Protein AF-A0A2X3IX64-F1 (afdb_monomer_lite)

Secondary structure (DSSP, 8-state):
--HHHHHHHHHHHTTS-GGG--HHHHHHHHHHHHHHHHT--HHHHHHHHHHHHSTT-HHHHHHHHHHHHHTT-HHHHHHHHHHHHHH---S------

InterPro domains:
  IPR011990 Tetratricopeptide-like helical domain superfamily [G3DSA:1.25.40.10] (1-38)
  IPR011990 Tetratricopeptide-like helical domain superfamily [G3DSA:1.25.40.10] (39-95)
  IPR011990 Tetratricopeptide-like helical domain superfamily [SSF48452] (21-90)

Foldseek 3Di:
DPLVVLVVVVVVLVVDDPVRCDPVSVVSPVVSVVLVVLLDDPVLVVLVVVCVVVVQPLVSLQVNLVSCVVSPVNVSSVVSNVVNVVVCPDVPDPDDD

pLDDT: mean 81.15, std 12.61, range [42.5, 93.44]

Organism: NCBI:txid158822

Structure (mmCIF, N/CA/C/O backbone):
data_AF-A0A2X3IX64-F1
#
_entry.id   AF-A0A2X3IX64-F1
#
loop_
_atom_site.group_PDB
_atom_site.id
_atom_site.type_symbol
_atom_site.label_atom_id
_atom_site.label_alt_id
_atom_site.label_comp_id
_atom_site.label_asym_id
_atom_site.label_entity_id
_atom_site.label_seq_id
_atom_site.pdbx_PDB_ins_code
_atom_site.Cartn_x
_atom_site.Cartn_y
_atom_site.Cartn_z
_atom_site.occupancy
_atom_site.B_iso_or_equiv
_atom_site.auth_seq_id
_atom_site.auth_comp_id
_atom_site.auth_asym_id
_atom_site.auth_atom_id
_atom_site.pdbx_PDB_model_num
ATOM 1 N N . MET A 1 1 ? -5.194 -10.096 2.178 1.00 54.56 1 MET A N 1
ATOM 2 C CA . MET A 1 1 ? -6.611 -9.671 2.248 1.00 54.56 1 MET A CA 1
ATOM 3 C C . MET A 1 1 ? -6.944 -8.657 3.374 1.00 54.56 1 MET A C 1
ATOM 5 O O . MET A 1 1 ? -8.135 -8.456 3.577 1.00 54.56 1 MET A O 1
ATOM 9 N N . PRO A 1 2 ? -6.006 -7.987 4.097 1.00 57.59 2 PRO A N 1
ATOM 10 C CA . PRO A 1 2 ? -6.397 -6.940 5.053 1.00 57.59 2 PRO A CA 1
ATOM 11 C C . PRO A 1 2 ? -6.429 -5.514 4.475 1.00 57.59 2 PRO A C 1
ATOM 13 O O . PRO A 1 2 ? -7.309 -4.766 4.874 1.00 57.59 2 PRO A O 1
ATOM 16 N N . LEU A 1 3 ? -5.549 -5.126 3.534 1.00 57.38 3 LEU A N 1
ATOM 17 C CA . LEU A 1 3 ? -5.432 -3.701 3.185 1.00 57.38 3 LEU A CA 1
ATOM 18 C C . LEU A 1 3 ? -6.580 -3.144 2.335 1.00 57.38 3 LEU A C 1
ATOM 20 O O . LEU A 1 3 ? -7.045 -2.048 2.618 1.00 57.38 3 LEU A O 1
ATOM 24 N N . ASN A 1 4 ? -7.095 -3.929 1.383 1.00 57.41 4 ASN A N 1
ATOM 25 C CA . ASN A 1 4 ? -8.290 -3.558 0.614 1.00 57.41 4 ASN A CA 1
ATOM 26 C C . ASN A 1 4 ? -9.476 -3.242 1.558 1.00 57.41 4 ASN A C 1
ATOM 28 O O . ASN A 1 4 ? -10.137 -2.214 1.457 1.00 57.41 4 ASN A O 1
ATOM 32 N N . ARG A 1 5 ? -9.648 -4.047 2.617 1.00 64.12 5 ARG A N 1
ATOM 33 C CA . ARG A 1 5 ? -10.688 -3.786 3.623 1.00 64.12 5 ARG A CA 1
ATOM 34 C C . ARG A 1 5 ? -10.478 -2.479 4.385 1.00 64.12 5 ARG A C 1
ATOM 36 O O . ARG A 1 5 ? -11.460 -1.920 4.855 1.00 64.12 5 ARG A O 1
ATOM 43 N N . SER A 1 6 ? -9.240 -2.011 4.537 1.00 71.88 6 SER A N 1
ATOM 44 C CA . SER A 1 6 ? -8.938 -0.750 5.220 1.00 71.88 6 SER A CA 1
ATOM 45 C C . SER A 1 6 ? -9.344 0.465 4.384 1.00 71.88 6 SER A C 1
ATOM 47 O O . SER A 1 6 ? -9.839 1.438 4.944 1.00 71.88 6 SER A O 1
ATOM 49 N N . GLU A 1 7 ? -9.162 0.415 3.062 1.00 71.62 7 GLU A N 1
ATOM 50 C CA . GLU A 1 7 ? -9.564 1.496 2.150 1.00 71.62 7 GLU A CA 1
ATOM 51 C C . GLU A 1 7 ? -11.087 1.566 1.997 1.00 71.62 7 GLU A C 1
ATOM 53 O O . GLU A 1 7 ? -11.673 2.639 2.159 1.00 71.62 7 GLU A O 1
ATOM 58 N N . ASP A 1 8 ? -11.738 0.414 1.814 1.00 76.94 8 ASP A N 1
ATOM 59 C CA . ASP A 1 8 ? -13.200 0.310 1.805 1.00 76.94 8 ASP A CA 1
ATOM 60 C C . ASP A 1 8 ? -13.809 0.780 3.135 1.00 76.94 8 ASP A C 1
ATOM 62 O O . ASP A 1 8 ? -14.787 1.533 3.158 1.00 76.94 8 ASP A O 1
ATOM 66 N N . ALA A 1 9 ? -13.219 0.375 4.267 1.00 77.56 9 ALA A N 1
ATOM 67 C CA . ALA A 1 9 ? -13.680 0.797 5.586 1.00 77.56 9 ALA A CA 1
ATOM 68 C C . ALA A 1 9 ? -13.534 2.310 5.785 1.00 77.56 9 ALA A C 1
ATOM 70 O O . ALA A 1 9 ? -14.438 2.934 6.337 1.00 77.56 9 ALA A O 1
ATOM 71 N N . GLU A 1 10 ? -12.447 2.923 5.311 1.00 81.38 10 GLU A N 1
ATOM 72 C CA . GLU A 1 10 ? -12.274 4.374 5.390 1.00 81.38 10 GLU A CA 1
ATOM 73 C C . GLU A 1 10 ? -13.308 5.117 4.535 1.00 81.38 10 GLU A C 1
ATOM 75 O O . GLU A 1 10 ? -13.865 6.123 4.977 1.00 81.38 10 GLU A O 1
ATOM 80 N N . ALA A 1 11 ? -13.600 4.617 3.330 1.00 82.69 11 ALA A N 1
ATOM 81 C CA . ALA A 1 11 ? -14.613 5.194 2.453 1.00 82.69 11 ALA A CA 1
ATOM 82 C C . ALA A 1 11 ? -16.007 5.154 3.096 1.00 82.69 11 ALA A C 1
ATOM 84 O O . ALA A 1 11 ? -16.718 6.159 3.072 1.00 82.69 11 ALA A O 1
ATOM 85 N N . VAL A 1 12 ? -16.371 4.035 3.732 1.00 84.19 12 VAL A N 1
ATOM 86 C CA . VAL A 1 12 ? -17.626 3.903 4.489 1.00 84.19 12 VAL A CA 1
ATOM 87 C C . VAL A 1 12 ? -17.643 4.848 5.690 1.00 84.19 12 VAL A C 1
ATOM 89 O O . VAL A 1 12 ? -18.625 5.560 5.888 1.00 84.19 12 VAL A O 1
ATOM 92 N N . LEU A 1 13 ? -16.561 4.912 6.468 1.00 83.50 13 LEU A N 1
ATOM 93 C CA . LEU A 1 13 ? -16.474 5.792 7.635 1.00 83.50 13 LEU A CA 1
ATOM 94 C C . LEU A 1 13 ? -16.625 7.267 7.243 1.00 83.50 13 LEU A C 1
ATOM 96 O O . LEU A 1 13 ? -17.386 7.984 7.882 1.00 83.50 13 LEU A O 1
ATOM 100 N N . LYS A 1 14 ? -16.022 7.715 6.139 1.00 84.38 14 LYS A N 1
ATOM 101 C CA . LYS A 1 14 ? -16.159 9.099 5.645 1.00 84.38 14 LYS A CA 1
ATOM 102 C C . LYS A 1 14 ? -17.597 9.515 5.315 1.00 84.38 14 LYS A C 1
ATOM 104 O O . LYS A 1 14 ? -17.862 10.710 5.218 1.00 84.38 14 LYS A O 1
ATOM 109 N N . THR A 1 15 ? -18.523 8.566 5.153 1.00 88.12 15 THR A N 1
ATOM 110 C CA . THR A 1 15 ? -19.954 8.865 4.960 1.00 88.12 15 THR A CA 1
ATOM 111 C C . THR A 1 15 ? -20.688 9.201 6.260 1.00 88.12 15 THR A C 1
ATOM 113 O O . THR A 1 15 ? -21.808 9.710 6.211 1.00 88.12 15 THR A O 1
ATOM 116 N N . ILE A 1 16 ? -20.069 8.949 7.420 1.00 85.69 16 ILE A N 1
ATOM 117 C CA . ILE A 1 16 ? -20.656 9.219 8.732 1.00 85.69 16 ILE A CA 1
ATOM 118 C C . ILE A 1 16 ? -20.656 10.737 8.990 1.00 85.69 16 ILE A C 1
ATOM 120 O O . ILE A 1 16 ? -19.594 11.373 8.926 1.00 85.69 16 ILE A O 1
ATOM 124 N N . PRO A 1 17 ? -21.824 11.338 9.295 1.00 88.31 17 PRO A N 1
ATOM 125 C CA . PRO A 1 17 ? -21.932 12.760 9.606 1.00 88.31 17 PRO A CA 1
ATOM 126 C C . PRO A 1 17 ? -21.008 13.171 10.755 1.00 88.31 17 PRO A C 1
ATOM 128 O O . PRO A 1 17 ? -20.824 12.419 11.704 1.00 88.31 17 PRO A O 1
ATOM 131 N N . LEU A 1 18 ? -20.476 14.398 10.721 1.00 82.31 18 LEU A N 1
ATOM 132 C CA . LEU A 1 18 ? -19.528 14.889 11.734 1.00 82.31 18 LEU A CA 1
ATOM 133 C C . LEU A 1 18 ? -20.059 14.773 13.176 1.00 82.31 18 LEU A C 1
ATOM 135 O O . LEU A 1 18 ? -19.300 14.482 14.093 1.00 82.31 18 LEU A O 1
ATOM 139 N N . GLN A 1 19 ? -21.365 14.966 13.367 1.00 87.00 19 GLN A N 1
ATOM 140 C CA . GLN A 1 19 ? -22.045 14.824 14.662 1.00 87.00 19 GLN A CA 1
ATOM 141 C C . GLN A 1 19 ? -22.024 13.387 15.220 1.00 87.00 19 GLN A C 1
ATOM 143 O O . GLN A 1 19 ? -22.156 13.207 16.426 1.00 87.00 19 GLN A O 1
ATOM 148 N N . ASP A 1 20 ? -21.830 12.393 14.349 1.00 82.94 20 ASP A N 1
ATOM 149 C CA . ASP A 1 20 ? -21.819 10.961 14.657 1.00 82.94 20 ASP A CA 1
ATOM 150 C C . ASP A 1 20 ? -20.384 10.380 14.664 1.00 82.94 20 ASP A C 1
ATOM 152 O O . ASP A 1 20 ? -20.194 9.177 14.850 1.00 82.94 20 ASP A O 1
ATOM 156 N N . GLN A 1 21 ? -19.351 11.220 14.488 1.00 87.19 21 GLN A N 1
ATOM 157 C CA . GLN A 1 21 ? -17.933 10.834 14.578 1.00 87.19 21 GLN A CA 1
ATOM 158 C C . GLN A 1 21 ? -17.473 10.721 16.040 1.00 87.19 21 GLN A C 1
ATOM 160 O O . GLN A 1 21 ? -16.636 11.483 16.527 1.00 87.19 21 GLN A O 1
ATOM 165 N N . ASP A 1 22 ? -18.055 9.759 16.750 1.00 88.75 22 ASP A N 1
ATOM 166 C CA . ASP A 1 22 ? -17.815 9.499 18.167 1.00 88.75 22 ASP A CA 1
ATOM 167 C C . ASP A 1 22 ? -16.466 8.794 18.457 1.00 88.75 22 ASP A C 1
ATOM 169 O O . ASP A 1 22 ? -15.606 8.593 17.595 1.00 88.75 22 ASP A O 1
ATOM 173 N N . THR A 1 23 ? -16.254 8.383 19.711 1.00 87.81 23 THR A N 1
ATOM 174 C CA . THR A 1 23 ? -15.044 7.655 20.127 1.00 87.81 23 THR A CA 1
ATOM 175 C C . THR A 1 23 ? -14.826 6.351 19.349 1.00 87.81 23 THR A C 1
ATOM 177 O O . THR A 1 23 ? -13.681 5.957 19.127 1.00 87.81 23 THR A O 1
ATOM 180 N N . ARG A 1 24 ? -15.893 5.670 18.912 1.00 85.81 24 ARG A N 1
ATOM 181 C CA . ARG A 1 24 ? -15.787 4.429 18.132 1.00 85.81 24 ARG A CA 1
ATOM 182 C C . ARG A 1 24 ? -15.358 4.724 16.703 1.00 85.81 24 ARG A C 1
ATOM 184 O O . ARG A 1 24 ? -14.533 3.986 16.173 1.00 85.81 24 ARG A O 1
ATOM 191 N N . TYR A 1 25 ? -15.870 5.801 16.109 1.00 89.69 25 TYR A N 1
ATOM 192 C CA . TYR A 1 25 ? -15.398 6.291 14.815 1.00 89.69 25 TYR A CA 1
ATOM 193 C C . TYR A 1 25 ? -13.890 6.563 14.843 1.00 89.69 25 TYR A C 1
ATOM 195 O O . TYR A 1 25 ? -13.147 6.020 14.027 1.00 89.69 25 TYR A O 1
ATOM 203 N N . GLN A 1 26 ? -13.426 7.333 15.833 1.00 87.00 26 GLN A N 1
ATOM 204 C CA . GLN A 1 26 ? -12.006 7.671 15.979 1.00 87.00 26 GLN A CA 1
ATOM 205 C C . GLN A 1 26 ? -11.136 6.422 16.180 1.00 87.00 26 GLN A C 1
ATOM 207 O O . GLN A 1 26 ? -10.095 6.288 15.544 1.00 87.00 26 GLN A O 1
ATOM 212 N N . ALA A 1 27 ? -11.590 5.462 16.992 1.00 89.06 27 ALA A N 1
ATOM 213 C CA . ALA A 1 27 ? -10.878 4.200 17.188 1.00 89.06 27 ALA A CA 1
ATOM 214 C C . ALA A 1 27 ? -10.734 3.387 15.885 1.00 89.06 27 ALA A C 1
ATOM 216 O O . ALA A 1 27 ? -9.682 2.792 15.645 1.00 89.06 27 ALA A O 1
ATOM 217 N N . LEU A 1 28 ? -11.768 3.372 15.035 1.00 88.00 28 LEU A N 1
ATOM 218 C CA . LEU A 1 28 ? -11.727 2.695 13.737 1.00 88.00 28 LEU A CA 1
ATOM 219 C C . LEU A 1 28 ? -10.783 3.399 12.758 1.00 88.00 28 LEU A C 1
ATOM 221 O O . LEU A 1 28 ? -9.993 2.726 12.098 1.00 88.00 28 LEU A O 1
ATOM 225 N N . ILE A 1 29 ? -10.810 4.735 12.708 1.00 86.81 29 ILE A N 1
ATOM 226 C CA . ILE A 1 29 ? -9.875 5.522 11.894 1.00 86.81 29 ILE A CA 1
ATOM 227 C C . ILE A 1 29 ? -8.428 5.263 12.322 1.00 86.81 29 ILE A C 1
ATOM 229 O O . ILE A 1 29 ? -7.614 4.901 11.478 1.00 86.81 29 ILE A O 1
ATOM 233 N N . SER A 1 30 ? -8.108 5.333 13.618 1.00 87.94 30 SER A N 1
ATOM 234 C CA . SER A 1 30 ? -6.746 5.054 14.094 1.00 87.94 30 SER A CA 1
ATOM 235 C C . SER A 1 30 ? -6.288 3.632 13.761 1.00 87.94 30 SER A C 1
ATOM 237 O O . SER A 1 30 ? -5.125 3.410 13.435 1.00 87.94 30 SER A O 1
ATOM 239 N N . GLN A 1 31 ? -7.188 2.646 13.806 1.00 84.50 31 GLN A N 1
ATOM 240 C CA . GLN A 1 31 ? -6.851 1.272 13.435 1.00 84.50 31 GLN A CA 1
ATOM 241 C C . GLN A 1 31 ? -6.577 1.126 11.931 1.00 84.50 31 GLN A C 1
ATOM 243 O O . GLN A 1 31 ? -5.648 0.416 11.548 1.00 84.50 31 GLN A O 1
ATOM 248 N N . ILE A 1 32 ? -7.335 1.828 11.086 1.00 83.62 32 ILE A N 1
ATOM 249 C CA . ILE A 1 32 ? -7.083 1.909 9.641 1.00 83.62 32 ILE A CA 1
ATOM 250 C C . ILE A 1 32 ? -5.734 2.579 9.366 1.00 83.62 32 ILE A C 1
ATOM 252 O O . ILE A 1 32 ? -4.953 2.059 8.570 1.00 83.62 32 ILE A O 1
ATOM 256 N N . GLU A 1 33 ? -5.426 3.688 10.038 1.00 82.88 33 GLU A N 1
ATOM 257 C CA . GLU A 1 33 ? -4.145 4.385 9.889 1.00 82.88 33 GLU A CA 1
ATOM 258 C C . GLU A 1 33 ? -2.962 3.501 10.285 1.00 82.88 33 GLU A C 1
ATOM 260 O O . GLU A 1 33 ? -1.987 3.426 9.541 1.00 82.88 33 GLU A O 1
ATOM 265 N N . LEU A 1 34 ? -3.063 2.762 11.394 1.00 83.69 34 LEU A N 1
ATOM 266 C CA . LEU A 1 34 ? -2.030 1.810 11.811 1.00 83.69 34 LEU A CA 1
ATOM 267 C C . LEU A 1 34 ? -1.818 0.701 10.775 1.00 83.69 34 LEU A C 1
ATOM 269 O O . LEU A 1 34 ? -0.678 0.343 10.481 1.00 83.69 34 LEU A O 1
ATOM 273 N N . LEU A 1 35 ? -2.899 0.174 10.192 1.00 80.25 35 LEU A N 1
ATOM 274 C CA . LEU A 1 35 ? -2.812 -0.827 9.126 1.00 80.25 35 LEU A CA 1
ATOM 275 C C . LEU A 1 35 ? -2.131 -0.262 7.875 1.00 80.25 35 LEU A C 1
ATOM 277 O O . LEU A 1 35 ? -1.337 -0.962 7.251 1.00 80.25 35 LEU A O 1
ATOM 281 N N . LYS A 1 36 ? -2.404 0.998 7.524 1.00 77.81 36 LYS A N 1
ATOM 282 C CA . LYS A 1 36 ? -1.757 1.678 6.395 1.00 77.81 36 LYS A CA 1
ATOM 283 C C . LYS A 1 36 ? -0.282 1.955 6.658 1.00 77.81 36 LYS A C 1
ATOM 285 O O . LYS A 1 36 ? 0.539 1.650 5.803 1.00 77.81 36 LYS A O 1
ATOM 290 N N . GLN A 1 37 ? 0.063 2.457 7.842 1.00 78.50 37 GLN A N 1
ATOM 291 C CA . GLN A 1 37 ? 1.450 2.705 8.243 1.00 78.50 37 GLN A CA 1
ATOM 292 C C . GLN A 1 37 ? 2.272 1.416 8.264 1.00 78.50 37 GLN A C 1
ATOM 294 O O . GLN A 1 37 ? 3.399 1.397 7.782 1.00 78.50 37 GLN A O 1
ATOM 299 N N . ALA A 1 38 ? 1.696 0.314 8.753 1.00 78.69 38 ALA A N 1
ATOM 300 C CA . ALA A 1 38 ? 2.349 -0.993 8.720 1.00 78.69 38 ALA A CA 1
ATOM 301 C C . ALA A 1 38 ? 2.616 -1.494 7.288 1.00 78.69 38 ALA A C 1
ATOM 303 O O . ALA A 1 38 ? 3.478 -2.349 7.092 1.00 78.69 38 ALA A O 1
ATOM 304 N N . ALA A 1 39 ? 1.886 -0.968 6.301 1.00 77.69 39 ALA A N 1
ATOM 305 C CA . ALA A 1 39 ? 2.033 -1.314 4.896 1.00 77.69 39 ALA A CA 1
ATOM 306 C C . ALA A 1 39 ? 2.823 -0.296 4.061 1.00 77.69 39 ALA A C 1
ATOM 308 O O . ALA A 1 39 ? 3.021 -0.518 2.863 1.00 77.69 39 ALA A O 1
ATOM 309 N N . ASP A 1 40 ? 3.291 0.790 4.675 1.00 81.69 40 ASP A N 1
ATOM 310 C CA . ASP A 1 40 ? 4.085 1.833 4.030 1.00 81.69 40 ASP A CA 1
ATOM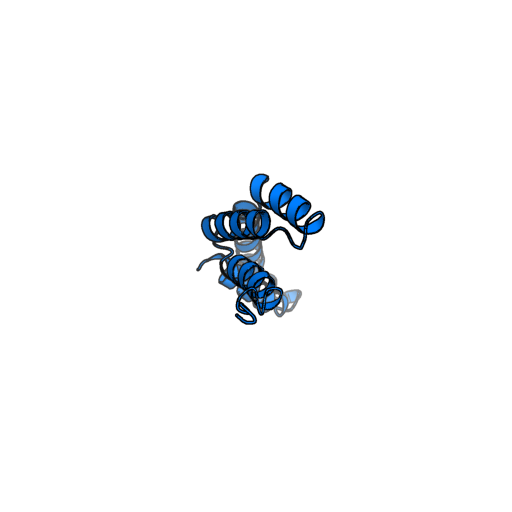 311 C C . ASP A 1 40 ? 5.546 1.737 4.486 1.00 81.69 40 ASP A C 1
ATOM 313 O O . ASP A 1 40 ? 6.051 2.530 5.282 1.00 81.69 40 ASP A O 1
ATOM 317 N N . THR A 1 41 ? 6.217 0.675 4.036 1.00 88.19 41 THR A N 1
ATOM 318 C CA . THR A 1 41 ? 7.616 0.417 4.385 1.00 88.19 41 THR A CA 1
ATOM 319 C C . THR A 1 41 ? 8.564 1.257 3.517 1.00 88.19 41 THR A C 1
ATOM 321 O O . THR A 1 41 ? 8.258 1.535 2.350 1.00 88.19 41 THR A O 1
ATOM 324 N N . PRO A 1 42 ? 9.746 1.650 4.029 1.00 89.25 42 PRO A N 1
ATOM 325 C CA . PRO A 1 42 ? 10.705 2.452 3.266 1.00 89.25 42 PRO A CA 1
ATOM 326 C C . PRO A 1 42 ? 11.162 1.764 1.970 1.00 89.25 42 PRO A C 1
ATOM 328 O O . PRO A 1 42 ? 11.428 2.434 0.972 1.00 89.25 42 PRO A O 1
ATOM 331 N N . GLU A 1 43 ? 11.204 0.432 1.939 1.00 90.69 43 GLU A N 1
ATOM 332 C CA . GLU A 1 43 ? 11.519 -0.348 0.741 1.00 90.69 43 GLU A CA 1
ATOM 333 C C . GLU A 1 43 ? 10.455 -0.174 -0.352 1.00 90.69 43 GLU A C 1
ATOM 335 O O . GLU A 1 43 ? 10.798 -0.029 -1.528 1.00 90.69 43 GLU A O 1
ATOM 340 N N . ILE A 1 44 ? 9.168 -0.153 0.020 1.00 90.88 44 ILE A N 1
ATOM 341 C CA . ILE A 1 44 ? 8.063 0.083 -0.918 1.00 90.88 44 ILE A CA 1
ATOM 342 C C . ILE A 1 44 ? 8.162 1.494 -1.493 1.00 90.88 44 ILE A C 1
ATOM 344 O O . ILE A 1 44 ? 8.083 1.651 -2.711 1.00 90.88 44 ILE A O 1
ATOM 348 N N . GLN A 1 45 ? 8.404 2.501 -0.651 1.00 89.88 45 GLN A N 1
ATOM 349 C CA . GLN A 1 45 ? 8.542 3.893 -1.091 1.00 89.88 45 GLN A CA 1
ATOM 350 C C . GLN A 1 45 ? 9.706 4.068 -2.077 1.00 89.88 45 GLN A C 1
ATOM 352 O O . GLN A 1 45 ? 9.560 4.705 -3.124 1.00 89.88 45 GLN A O 1
ATOM 357 N N . GLN A 1 46 ? 10.857 3.450 -1.795 1.00 93.31 46 GLN A N 1
ATOM 358 C CA . GLN A 1 46 ? 12.005 3.478 -2.703 1.00 93.31 46 GLN A CA 1
ATOM 359 C C . GLN A 1 46 ? 11.698 2.800 -4.042 1.00 93.31 46 GLN A C 1
ATOM 361 O O . GLN A 1 46 ? 12.006 3.358 -5.097 1.00 93.31 46 GLN A O 1
ATOM 366 N N . LEU A 1 47 ? 11.073 1.621 -4.020 1.00 93.12 47 LEU A N 1
ATOM 367 C CA . LEU A 1 47 ? 10.696 0.904 -5.238 1.00 93.12 47 LEU A CA 1
ATOM 368 C C . 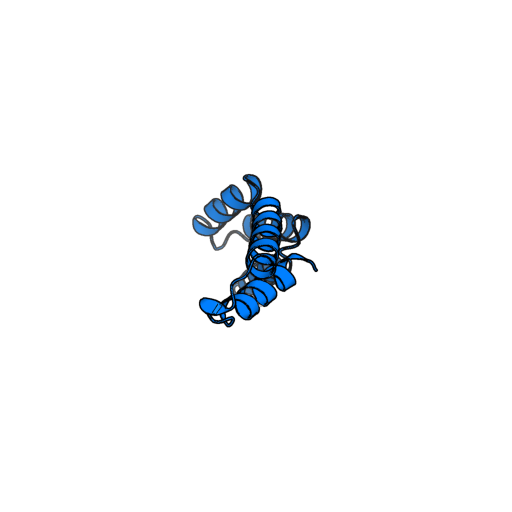LEU A 1 47 ? 9.645 1.666 -6.053 1.00 93.12 47 LEU A C 1
ATOM 370 O O . LEU A 1 47 ? 9.752 1.707 -7.276 1.00 93.12 47 LEU A O 1
ATOM 374 N N . GLN A 1 48 ? 8.676 2.321 -5.410 1.00 91.12 48 GLN A N 1
ATOM 375 C CA . GLN A 1 48 ? 7.716 3.198 -6.087 1.00 91.12 48 GLN A CA 1
ATOM 376 C C . GLN A 1 48 ? 8.420 4.341 -6.817 1.00 91.12 48 GLN A C 1
ATOM 378 O O . GLN A 1 48 ? 8.121 4.587 -7.985 1.00 91.12 48 GLN A O 1
ATOM 383 N N . GLN A 1 49 ? 9.395 4.994 -6.181 1.00 93.44 49 GLN A N 1
ATOM 384 C CA . GLN A 1 49 ? 10.161 6.062 -6.823 1.00 93.44 49 GLN A CA 1
ATOM 385 C C . GLN A 1 49 ? 10.977 5.547 -8.018 1.00 93.44 49 GLN A C 1
ATOM 387 O O . GLN A 1 49 ? 11.026 6.193 -9.064 1.00 93.44 49 GLN A O 1
ATOM 392 N N . GLN A 1 50 ? 11.593 4.369 -7.889 1.00 93.12 50 GLN A N 1
ATOM 393 C CA . GLN A 1 50 ? 12.343 3.743 -8.980 1.00 93.12 50 GLN A CA 1
ATOM 394 C C . GLN A 1 50 ? 11.428 3.357 -10.147 1.00 93.12 50 GLN A C 1
ATOM 396 O O . GLN A 1 50 ? 11.762 3.637 -11.292 1.00 93.12 50 GLN A O 1
ATOM 401 N N . VAL A 1 51 ? 10.251 2.785 -9.875 1.00 90.69 51 VAL A N 1
ATOM 402 C CA . VAL A 1 51 ? 9.249 2.461 -10.905 1.00 90.69 51 VAL A CA 1
ATOM 403 C C . VAL A 1 51 ? 8.709 3.725 -11.577 1.00 90.69 51 VAL A C 1
ATOM 405 O O . VAL A 1 51 ? 8.479 3.711 -12.781 1.00 90.69 51 VAL A O 1
ATOM 408 N N . GLN A 1 52 ? 8.547 4.835 -10.851 1.00 89.31 52 GLN A N 1
ATOM 409 C CA . GLN A 1 52 ? 8.168 6.118 -11.457 1.00 89.31 52 GLN A CA 1
ATOM 410 C C . GLN A 1 52 ? 9.247 6.657 -12.404 1.00 89.31 52 GLN A C 1
ATOM 412 O O . GLN A 1 52 ? 8.917 7.200 -13.458 1.00 89.31 52 GLN A O 1
ATOM 417 N N . ASN A 1 53 ? 10.523 6.488 -12.051 1.00 92.19 53 ASN A N 1
ATOM 418 C CA . ASN A 1 53 ? 11.647 6.901 -12.892 1.00 92.19 53 ASN A CA 1
ATOM 419 C C . ASN A 1 53 ? 11.859 5.951 -14.085 1.00 92.19 53 ASN A C 1
ATOM 421 O O . ASN A 1 53 ? 12.263 6.387 -15.161 1.00 92.19 53 ASN A O 1
ATOM 425 N N . GLU A 1 54 ? 11.562 4.661 -13.912 1.00 90.19 54 GLU A N 1
ATOM 426 C CA . GLU A 1 54 ? 11.718 3.610 -14.919 1.00 90.19 54 GLU A CA 1
ATOM 427 C C . GLU A 1 54 ? 10.407 2.820 -15.143 1.00 90.19 54 GLU A C 1
ATOM 429 O O . GLU A 1 54 ? 10.340 1.611 -14.891 1.00 90.19 54 GLU A O 1
ATOM 434 N N . PRO A 1 55 ? 9.353 3.459 -15.686 1.00 84.31 55 PRO A N 1
ATOM 435 C CA . PRO A 1 55 ? 8.001 2.891 -15.758 1.00 84.31 55 PRO A CA 1
ATOM 436 C C . PRO A 1 55 ? 7.835 1.744 -16.764 1.00 84.31 55 PRO A C 1
ATOM 438 O O . PRO A 1 55 ? 6.748 1.179 -16.888 1.00 84.31 55 PRO A O 1
ATOM 441 N N . ASP A 1 56 ? 8.887 1.390 -17.504 1.00 85.12 56 ASP A N 1
ATOM 442 C CA . ASP A 1 56 ? 8.908 0.249 -18.427 1.00 8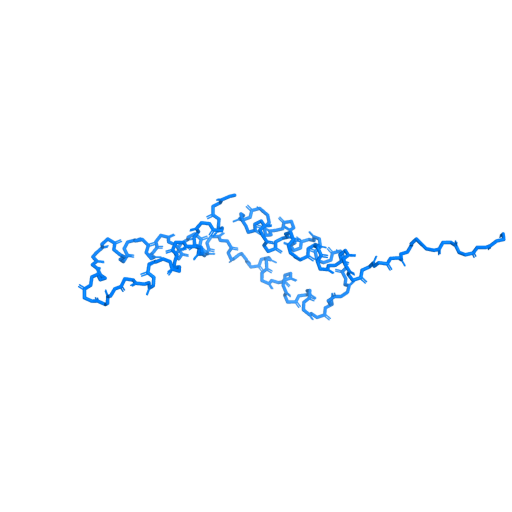5.12 56 ASP A CA 1
ATOM 443 C C . ASP A 1 56 ? 9.788 -0.908 -17.914 1.00 85.12 56 ASP A C 1
ATOM 445 O O . ASP A 1 56 ? 9.846 -1.987 -18.524 1.00 85.12 56 ASP A O 1
ATOM 449 N N . ASN A 1 57 ? 10.437 -0.727 -16.758 1.00 88.88 57 ASN A N 1
ATOM 450 C CA . ASN A 1 57 ? 11.262 -1.741 -16.123 1.00 88.88 57 ASN A CA 1
ATOM 451 C C . ASN A 1 57 ? 10.386 -2.770 -15.390 1.00 88.88 57 ASN A C 1
ATOM 453 O O . ASN A 1 57 ? 10.045 -2.646 -14.214 1.00 88.88 57 ASN A O 1
ATOM 457 N N . ALA A 1 58 ? 10.037 -3.838 -16.110 1.00 87.44 58 ALA A N 1
ATOM 458 C CA . ALA A 1 58 ? 9.213 -4.929 -15.588 1.00 87.44 58 ALA A CA 1
ATOM 459 C C . ALA A 1 58 ? 9.820 -5.623 -14.351 1.00 87.44 58 ALA A C 1
ATOM 461 O O . ALA A 1 58 ? 9.084 -6.225 -13.568 1.00 87.44 58 ALA A O 1
ATOM 462 N N . GLN A 1 59 ? 11.142 -5.554 -14.164 1.00 90.00 59 GLN A N 1
ATOM 463 C CA . GLN A 1 59 ? 11.813 -6.144 -13.007 1.00 90.00 59 GLN A CA 1
ATOM 464 C C . GLN A 1 59 ? 11.544 -5.321 -11.741 1.00 90.00 59 GLN A C 1
ATOM 466 O O . GLN A 1 59 ? 11.160 -5.901 -10.727 1.00 90.00 59 GLN A O 1
ATOM 471 N N . LEU A 1 60 ? 11.657 -3.990 -11.819 1.00 92.75 60 LEU A N 1
ATOM 472 C CA . LEU A 1 60 ? 11.305 -3.085 -10.718 1.00 92.75 60 LEU A CA 1
ATOM 473 C C . LEU A 1 60 ? 9.820 -3.186 -10.361 1.00 92.75 60 LEU A C 1
ATOM 475 O O . LEU A 1 60 ? 9.473 -3.306 -9.189 1.00 92.75 60 LEU A O 1
ATOM 479 N N . ALA A 1 61 ? 8.948 -3.252 -11.367 1.00 90.62 61 ALA A N 1
ATOM 480 C CA . ALA A 1 61 ? 7.518 -3.444 -11.150 1.00 90.62 61 ALA A CA 1
ATOM 481 C C . ALA A 1 61 ? 7.196 -4.773 -10.446 1.00 90.62 61 ALA A C 1
ATOM 483 O O . ALA A 1 61 ? 6.357 -4.817 -9.550 1.00 90.62 61 ALA A O 1
ATOM 484 N N . SER A 1 62 ? 7.895 -5.854 -10.805 1.00 91.75 62 SER A N 1
ATOM 485 C CA . SER A 1 62 ? 7.721 -7.160 -10.154 1.00 91.75 62 SER A CA 1
ATOM 486 C C . SER A 1 62 ? 8.215 -7.154 -8.705 1.00 91.75 62 SER A C 1
ATOM 488 O O . SER A 1 62 ? 7.585 -7.756 -7.839 1.00 91.75 62 SER A O 1
ATOM 490 N N . GLN A 1 63 ? 9.322 -6.458 -8.426 1.00 93.44 63 GLN A N 1
ATOM 491 C CA . GLN A 1 63 ? 9.841 -6.291 -7.066 1.00 93.44 63 GLN A CA 1
ATOM 492 C C . GLN A 1 63 ? 8.887 -5.468 -6.201 1.00 93.44 63 GLN A C 1
ATOM 494 O O . GLN A 1 63 ? 8.579 -5.872 -5.083 1.00 93.44 63 GLN A O 1
ATOM 499 N N . LEU A 1 64 ? 8.367 -4.361 -6.734 1.00 92.94 64 LEU A N 1
ATOM 500 C CA . LEU A 1 64 ? 7.372 -3.545 -6.049 1.00 92.94 64 LEU A CA 1
ATOM 501 C C . LEU A 1 64 ? 6.097 -4.350 -5.765 1.00 92.94 64 LEU A C 1
ATOM 503 O O . LEU A 1 64 ? 5.630 -4.367 -4.632 1.00 92.94 64 LEU A O 1
ATOM 507 N N . ALA A 1 65 ? 5.580 -5.087 -6.751 1.00 91.88 65 ALA A N 1
ATOM 508 C CA . ALA A 1 65 ? 4.413 -5.948 -6.568 1.00 91.88 65 ALA A CA 1
ATOM 509 C C . ALA A 1 65 ? 4.628 -7.016 -5.480 1.00 91.88 65 ALA A C 1
ATOM 511 O O . ALA A 1 65 ? 3.721 -7.291 -4.695 1.00 91.88 65 ALA A O 1
ATOM 512 N N . LEU A 1 66 ? 5.831 -7.593 -5.391 1.00 91.94 66 LEU A N 1
ATOM 513 C CA . LEU A 1 66 ? 6.174 -8.538 -4.329 1.00 91.94 66 LEU A CA 1
ATOM 514 C C . LEU A 1 66 ? 6.135 -7.877 -2.945 1.00 91.94 66 LEU A C 1
ATOM 516 O O . LEU A 1 66 ? 5.559 -8.448 -2.022 1.00 91.94 66 LEU A O 1
ATOM 520 N N . GLN A 1 67 ? 6.719 -6.687 -2.800 1.00 91.19 67 GLN A N 1
ATOM 521 C CA . GLN A 1 67 ? 6.716 -5.965 -1.524 1.00 91.19 67 GLN A CA 1
ATOM 522 C C . GLN A 1 67 ? 5.301 -5.543 -1.118 1.00 91.19 67 GLN A C 1
ATOM 524 O O . GLN A 1 67 ? 4.883 -5.784 0.012 1.00 91.19 67 GLN A O 1
ATOM 529 N N . LEU A 1 68 ? 4.515 -5.030 -2.069 1.00 89.88 68 LEU A N 1
ATOM 530 C CA . LEU A 1 68 ? 3.099 -4.717 -1.879 1.00 89.88 68 LEU A CA 1
ATOM 531 C C . LEU A 1 68 ? 2.308 -5.952 -1.409 1.00 89.88 68 LEU A C 1
ATOM 533 O O . LEU A 1 68 ? 1.513 -5.866 -0.475 1.00 89.88 68 LEU A O 1
ATOM 537 N N . HIS A 1 69 ? 2.565 -7.132 -1.980 1.00 88.25 69 HIS A N 1
ATOM 538 C CA . HIS A 1 69 ? 1.932 -8.373 -1.53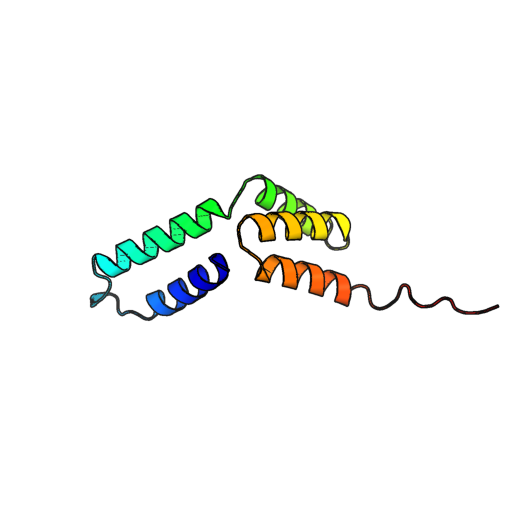2 1.00 88.25 69 HIS A CA 1
ATOM 539 C C . HIS A 1 69 ? 2.286 -8.739 -0.081 1.00 88.25 69 HIS A C 1
ATOM 541 O O . HIS A 1 69 ? 1.397 -9.124 0.683 1.00 88.25 69 HIS A O 1
ATOM 547 N N . GLN A 1 70 ? 3.555 -8.593 0.317 1.00 86.69 70 GLN A N 1
ATOM 548 C CA . GLN A 1 70 ? 4.024 -8.922 1.672 1.00 86.69 70 GLN A CA 1
ATOM 549 C C . GLN A 1 70 ? 3.325 -8.089 2.748 1.00 86.69 70 GLN A C 1
ATOM 551 O O . GLN A 1 70 ? 2.999 -8.608 3.815 1.00 86.69 70 GLN A O 1
ATOM 556 N N . VAL A 1 71 ? 3.021 -6.830 2.439 1.00 86.19 71 VAL A N 1
ATOM 557 C CA . VAL A 1 71 ? 2.283 -5.934 3.336 1.00 86.19 71 VAL A CA 1
ATOM 558 C C . VAL A 1 71 ? 0.759 -5.990 3.157 1.00 86.19 71 VAL A C 1
ATOM 560 O O . VAL A 1 71 ? 0.011 -5.242 3.783 1.00 86.19 71 VAL A O 1
ATOM 563 N N . GLY A 1 72 ? 0.258 -6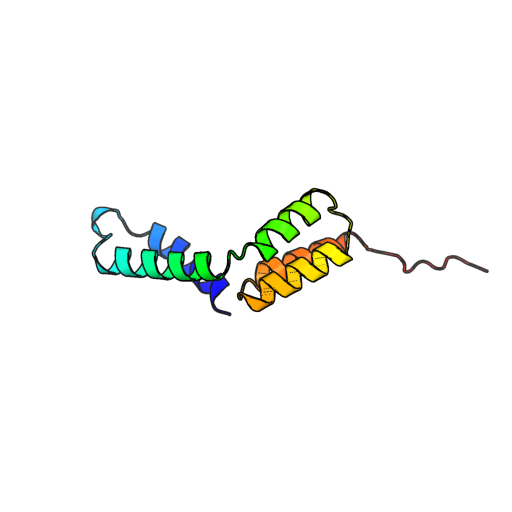.883 2.301 1.00 81.25 72 GLY A N 1
ATOM 564 C CA . GLY A 1 72 ? -1.173 -7.095 2.087 1.00 81.25 72 GLY A CA 1
ATOM 565 C C . GLY A 1 72 ? -1.848 -6.155 1.079 1.00 81.25 72 GLY A C 1
ATOM 566 O O . GLY A 1 72 ? -3.072 -6.252 0.932 1.00 81.25 72 GLY A O 1
ATOM 567 N N . ARG A 1 73 ? -1.083 -5.326 0.353 1.00 83.94 73 ARG A N 1
ATOM 568 C CA . ARG A 1 73 ? -1.488 -4.438 -0.765 1.00 83.94 73 ARG A CA 1
ATOM 569 C C . ARG A 1 73 ? -1.619 -5.206 -2.083 1.00 83.94 73 ARG A C 1
ATOM 571 O O . ARG A 1 73 ? -0.993 -4.903 -3.094 1.00 83.94 73 ARG A O 1
ATOM 578 N N . ASN A 1 74 ? -2.422 -6.265 -2.055 1.00 82.44 74 ASN A N 1
ATOM 579 C CA . ASN A 1 74 ? -2.512 -7.223 -3.159 1.00 82.44 74 ASN A CA 1
ATOM 580 C C . ASN A 1 74 ? -3.105 -6.631 -4.444 1.00 82.44 74 ASN A C 1
ATOM 582 O O . ASN A 1 74 ? -2.722 -7.056 -5.529 1.00 82.44 74 ASN A O 1
ATOM 586 N N . GLU A 1 75 ? -4.046 -5.695 -4.332 1.00 83.12 75 GLU A N 1
ATOM 587 C CA . GLU A 1 75 ? -4.687 -5.080 -5.499 1.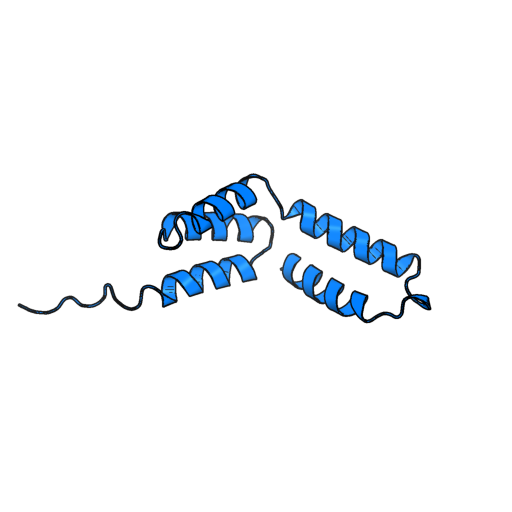00 83.12 75 GLU A CA 1
ATOM 588 C C . GLU A 1 75 ? -3.730 -4.175 -6.251 1.00 83.12 75 GLU A C 1
ATOM 590 O O . GLU A 1 75 ? -3.568 -4.360 -7.451 1.00 83.12 75 GLU A O 1
ATOM 595 N N . GLU A 1 76 ? -3.004 -3.309 -5.547 1.00 84.75 76 GLU A N 1
ATOM 596 C CA . GLU A 1 76 ? -1.958 -2.493 -6.163 1.00 84.75 76 GLU A CA 1
ATOM 597 C C . GLU A 1 76 ? -0.873 -3.358 -6.815 1.00 84.75 76 GLU A C 1
ATOM 599 O O . GLU A 1 76 ? -0.429 -3.071 -7.925 1.00 84.75 76 GLU A O 1
ATOM 604 N N . ALA A 1 77 ? -0.475 -4.460 -6.168 1.00 88.88 77 ALA A N 1
ATOM 605 C CA . ALA A 1 77 ? 0.465 -5.413 -6.752 1.00 88.88 77 ALA A CA 1
ATOM 606 C C . ALA A 1 77 ? -0.066 -6.014 -8.066 1.00 88.88 77 ALA A C 1
ATOM 608 O O . ALA A 1 77 ? 0.655 -6.082 -9.064 1.00 88.88 77 ALA A O 1
ATOM 609 N N . LEU A 1 78 ? -1.328 -6.451 -8.075 1.00 88.31 78 LEU A N 1
ATOM 610 C CA . LEU A 1 78 ? -1.978 -7.037 -9.246 1.00 88.31 78 LEU A CA 1
ATOM 611 C C . LEU A 1 78 ? -2.176 -6.013 -10.364 1.00 88.31 78 LEU A C 1
ATOM 613 O O . LEU A 1 78 ? -1.898 -6.325 -11.520 1.00 88.31 78 LEU A O 1
ATOM 617 N N . GLU A 1 79 ? -2.620 -4.804 -10.037 1.00 88.56 79 GLU A N 1
ATOM 618 C CA . GLU A 1 79 ? -2.834 -3.719 -10.991 1.00 88.56 79 GLU A CA 1
ATOM 619 C C . GLU A 1 79 ? -1.518 -3.274 -11.638 1.00 88.56 79 GLU A C 1
ATOM 621 O O . GLU A 1 79 ? -1.450 -3.110 -12.863 1.00 88.56 79 GLU A O 1
ATOM 626 N N . LEU A 1 80 ? -0.446 -3.168 -10.847 1.00 88.81 80 LEU A N 1
ATOM 627 C CA . LEU A 1 80 ? 0.894 -2.865 -11.337 1.00 88.81 80 LEU A CA 1
ATOM 628 C C . LEU A 1 80 ? 1.368 -3.931 -12.333 1.00 88.81 80 LEU A C 1
ATOM 630 O O . LEU A 1 80 ? 1.751 -3.611 -13.463 1.00 88.81 80 LEU A O 1
ATOM 634 N N . LEU A 1 81 ? 1.291 -5.210 -11.956 1.00 88.12 81 LEU A N 1
ATOM 635 C CA . LEU A 1 81 ? 1.669 -6.316 -12.839 1.00 88.12 81 LEU A CA 1
ATOM 636 C C . LEU A 1 81 ? 0.805 -6.350 -14.103 1.00 88.12 81 LEU A C 1
ATOM 638 O O . LEU A 1 81 ? 1.332 -6.489 -15.208 1.00 88.12 81 LEU A O 1
ATOM 642 N N . TYR A 1 82 ? -0.509 -6.180 -13.967 1.00 87.38 82 TYR A N 1
ATOM 643 C CA . TYR A 1 82 ? -1.445 -6.174 -15.086 1.00 87.38 82 TYR A CA 1
ATOM 644 C C . TYR A 1 82 ? -1.154 -5.038 -16.069 1.00 87.38 82 TYR A C 1
ATOM 646 O O . TYR A 1 82 ? -1.129 -5.264 -17.279 1.00 87.38 82 TYR A O 1
ATOM 654 N N . THR A 1 83 ? -0.857 -3.838 -15.571 1.00 85.00 83 THR A N 1
ATOM 655 C CA . THR A 1 83 ? -0.481 -2.686 -16.399 1.00 85.00 83 THR A CA 1
ATOM 656 C C . THR A 1 83 ? 0.788 -2.971 -17.199 1.00 85.00 83 THR A C 1
ATOM 658 O O . THR A 1 83 ? 0.826 -2.721 -18.407 1.00 85.00 83 THR A O 1
ATOM 661 N N . HIS A 1 84 ? 1.803 -3.577 -16.577 1.00 82.81 84 HIS A N 1
ATOM 662 C CA . HIS A 1 84 ? 3.034 -3.973 -17.265 1.00 82.81 84 HIS A CA 1
ATOM 663 C C . HIS A 1 84 ? 2.822 -5.100 -18.286 1.00 82.81 84 HIS A C 1
ATOM 665 O O . HIS A 1 84 ? 3.406 -5.064 -19.374 1.00 82.81 84 HIS A O 1
ATOM 671 N N . LEU A 1 85 ? 1.968 -6.079 -17.979 1.00 82.25 85 LEU A N 1
ATOM 672 C CA . LEU A 1 85 ? 1.597 -7.152 -18.905 1.00 82.25 85 LEU A CA 1
ATOM 673 C C . LEU A 1 85 ? 0.818 -6.603 -20.108 1.00 82.25 85 LEU A C 1
ATOM 675 O O . LEU A 1 85 ? 1.127 -6.942 -21.251 1.00 82.25 85 LEU A O 1
ATOM 679 N N . LYS A 1 86 ? -0.132 -5.694 -19.869 1.00 78.62 86 LYS A N 1
ATOM 680 C CA . LYS A 1 86 ? -0.938 -5.033 -20.903 1.00 78.62 86 LYS A CA 1
ATOM 681 C C . LYS A 1 86 ? -0.123 -4.070 -21.766 1.00 78.62 86 LYS A C 1
ATOM 683 O O . LYS A 1 86 ? -0.437 -3.936 -22.943 1.00 78.62 86 LYS A O 1
ATOM 688 N N . LYS A 1 87 ? 0.926 -3.436 -21.220 1.00 67.50 87 LYS A N 1
ATOM 689 C CA . LYS A 1 87 ? 1.925 -2.650 -21.976 1.00 67.50 87 LYS A CA 1
ATOM 690 C C . LYS A 1 87 ? 2.850 -3.514 -22.841 1.00 67.50 87 LYS A C 1
ATOM 692 O O . LYS A 1 87 ? 3.418 -3.004 -23.803 1.00 67.50 87 LYS A O 1
ATOM 697 N N . ARG A 1 88 ? 2.984 -4.817 -22.556 1.00 58.34 88 ARG A N 1
ATOM 698 C CA . ARG A 1 88 ? 3.768 -5.780 -23.352 1.00 58.34 88 ARG A CA 1
ATOM 699 C C . ARG A 1 88 ? 2.908 -6.729 -24.214 1.00 58.34 88 ARG A C 1
ATOM 701 O O . ARG A 1 88 ? 3.183 -7.935 -24.214 1.00 58.34 88 ARG A O 1
ATOM 708 N N . PRO A 1 89 ? 1.918 -6.273 -25.010 1.00 52.38 89 PRO A N 1
ATOM 709 C CA . PRO A 1 89 ? 1.242 -7.161 -25.936 1.00 52.38 89 PRO A CA 1
ATOM 710 C C . PRO A 1 89 ? 2.196 -7.421 -27.110 1.00 52.38 89 PRO A C 1
ATOM 712 O O . PRO A 1 89 ? 2.229 -6.688 -28.091 1.00 52.38 89 PRO A O 1
ATOM 715 N N . GLY A 1 90 ? 3.021 -8.463 -26.991 1.00 54.56 90 GLY A N 1
ATOM 716 C CA . GLY A 1 90 ? 3.809 -8.990 -28.102 1.00 54.56 90 GLY A CA 1
ATOM 717 C C . GLY A 1 90 ? 5.320 -8.776 -28.013 1.00 54.56 90 GLY A C 1
ATOM 718 O O . GLY A 1 90 ? 5.894 -7.984 -28.749 1.00 54.56 90 GLY A O 1
ATOM 719 N N . ARG A 1 91 ? 6.001 -9.654 -27.268 1.00 53.22 91 ARG A N 1
ATOM 720 C CA . ARG A 1 91 ? 7.199 -10.323 -27.818 1.00 53.22 91 ARG A CA 1
ATOM 721 C C . ARG A 1 91 ? 6.866 -11.757 -28.274 1.00 53.22 91 ARG A C 1
ATOM 723 O O . ARG A 1 91 ? 7.725 -12.625 -28.301 1.00 53.22 91 ARG A O 1
ATOM 730 N N . SER A 1 92 ? 5.610 -11.972 -28.677 1.00 56.75 92 SER A N 1
ATOM 731 C CA . SER A 1 92 ? 5.164 -13.080 -29.531 1.00 56.75 92 SER A CA 1
ATOM 732 C C . SER A 1 92 ? 4.798 -12.544 -30.911 1.00 56.75 92 SER A C 1
ATOM 734 O O . SER A 1 92 ? 3.657 -12.592 -31.352 1.00 56.75 92 SER A O 1
ATOM 736 N N . ARG A 1 93 ? 5.799 -12.022 -31.608 1.00 51.50 93 ARG A N 1
ATOM 737 C CA . ARG A 1 93 ? 5.907 -12.208 -33.050 1.00 51.50 93 ARG A CA 1
ATOM 738 C C . ARG A 1 93 ? 7.344 -12.642 -33.277 1.00 51.50 93 ARG A C 1
ATOM 740 O O . ARG A 1 93 ? 8.244 -11.817 -33.247 1.00 51.50 93 ARG A O 1
ATOM 747 N N . ARG A 1 94 ? 7.558 -13.947 -33.448 1.00 54.97 94 ARG A N 1
ATOM 748 C CA . ARG A 1 94 ? 8.531 -14.395 -34.443 1.00 54.97 94 ARG A CA 1
ATOM 749 C C . ARG A 1 94 ? 7.844 -14.168 -35.791 1.00 54.97 94 ARG A C 1
ATOM 751 O O . ARG A 1 94 ? 6.851 -14.852 -36.042 1.00 54.97 94 ARG A O 1
ATOM 758 N N . PRO A 1 95 ? 8.278 -13.217 -36.629 1.00 44.09 95 PRO A N 1
ATOM 759 C CA . PRO A 1 95 ? 7.896 -13.206 -38.022 1.00 44.09 95 PRO A CA 1
ATOM 760 C C . PRO A 1 95 ? 8.998 -13.907 -38.824 1.00 44.09 95 PRO A C 1
ATOM 762 O O . PRO A 1 95 ? 10.085 -13.365 -38.957 1.00 44.09 95 PRO A O 1
ATOM 765 N N . GLY A 1 96 ? 8.669 -15.085 -39.355 1.00 55.44 96 GLY A N 1
ATOM 766 C CA . GLY A 1 96 ? 9.130 -15.533 -40.671 1.00 55.44 96 GLY A CA 1
ATOM 767 C C . GLY A 1 96 ? 10.558 -16.074 -40.836 1.00 55.44 96 GLY A C 1
ATOM 768 O O . GLY A 1 96 ? 11.524 -15.440 -40.429 1.00 55.44 96 GLY A O 1
ATOM 769 N N . ALA A 1 97 ? 10.593 -17.177 -41.595 1.00 42.50 97 ALA A N 1
ATOM 770 C CA . ALA A 1 97 ? 11.697 -17.811 -42.327 1.00 42.50 97 ALA A CA 1
ATOM 771 C C . ALA A 1 97 ? 12.686 -18.667 -41.522 1.00 42.50 97 ALA A C 1
ATOM 773 O O . ALA A 1 97 ? 13.549 -18.119 -40.806 1.00 42.50 97 ALA A O 1
#

Sequence (97 aa):
MPLNRSEDAEAVLKTIPLQDQDTRYQALISQIELLKQAADTPEIQQLQQQVQNEPDNAQLASQLALQLHQVGRNEEALELLYTHLKKRPGRSRRPGA

Radius of gyration: 18.56 Å; chains: 1; bounding box: 34×33×62 Å